Protein 5FR6 (pdb70)

GO terms:
  GO:0005634 nucleus (C, IDA)
  GO:0008270 zinc ion binding (F, IDA)
  GO:0000151 ubiquitin ligase complex (C, IDA)
  GO:0031519 PcG protein complex (C, IDA)
  GO:0035102 PRC1 complex (C, IDA)
  GO:0051443 positive regulation of ubiquitin-protein transferase activity (P, IDA)
  GO:1990841 promoter-specific chromatin binding (F, IDA)
  GO:0005634 nucleus (C, EXP)
  GO:0005737 cytoplasm (C, EXP)
  GO:0045814 negative regulation of gene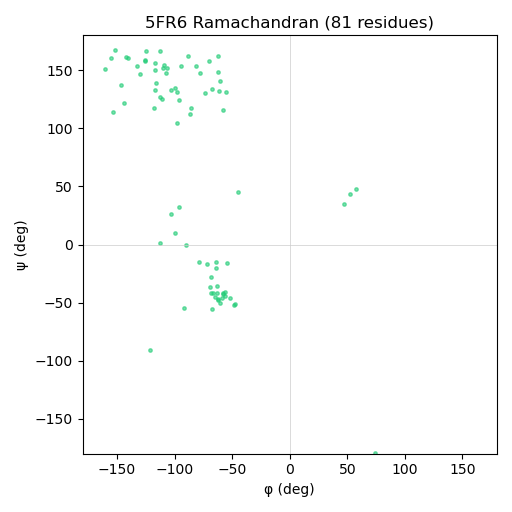 expression, epigenetic (P, IMP)
  GO:0000122 negative regulation of transcription by RNA polymerase II (P, IMP)
  GO:0071535 RING-like zinc finger domain binding (F, IPI)
  GO:0005515 protein binding (F, IPI)
  GO:0007379 segment specification (P, TAS)
  GO:0005654 nucleoplasm (C, TAS)
  GO:0010468 regulation of gene expression (P, IMP)
  GO:0048146 positive regulation of fibroblast proliferation (P, IMP)
  GO:0030097 hemopoiesis (P, IEP)
  GO:0006338 chromatin remodeling (P, IMP)

CATH classification: 3.10.20.90

Solvent-accessible surface area: 5508 Å² total; per-residue (Å²): 111,156,110,110,14,45,0,2,9,56,120,89,145,54,123,36,162,6,78,4,58,40,27,0,84,90,2,56,120,90,6,56,88,150,102,126,22,76,124,84,69,84,2,16,0,0,39,87,129,78,70,11,113,63,150,35,19,1,57,54,0,16,193,79,43,119,58,87,80,131,44,44,0,61,2,61,21,68,49,104,104,51,183

Sequence (83 aa):
DDEIISLSIEFFKRYLRCPAAMTVMHLRKFLRSKMDIPNTFQIDVMYEEEPLKDYYTLMDIAYIYTWRRNGPLPLKYRVRPTC

Nearest PDB structures (foldseek):
  5fr6-assembly1_A-2  TM=1.012E+00  e=1.750E-17  Homo sapiens
  2na1-assembly1_A  TM=1.011E+00  e=1.712E-14  unclassified
  3w1y-assembly2_A  TM=8.041E-01  e=3.728E-05  Trypanosoma brucei brucei TREU927
  2zpn-assembly4_D  TM=8.338E-01  e=1.281E-04  Saccharomyces cerevisiae
  3w1y-assembly2_B-2  TM=8.168E-01  e=1.367E-04  Trypanosoma brucei brucei TREU927

Structure 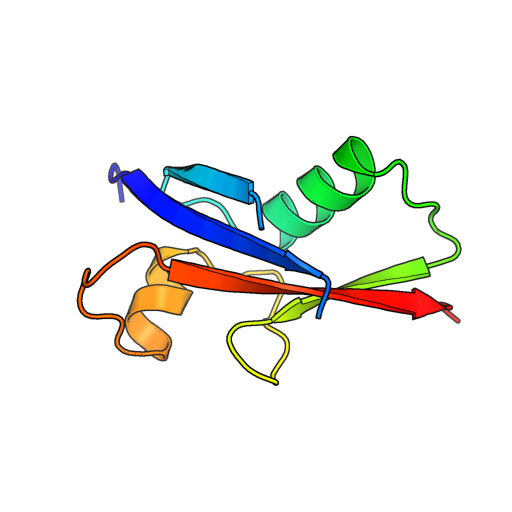(mmCIF, N/CA/C/O backbone):
data_5FR6
#
_entry.id   5FR6
#
_cell.length_a   78.275
_cell.length_b   78.275
_cell.length_c   43.119
_cell.angle_alpha   90.00
_cell.angle_beta   90.00
_cell.angle_gamma   120.00
#
_symmetry.space_group_name_H-M   'P 32 1 2'
#
loop_
_entity.id
_entity.type
_entity.pdbx_description
1 polymer 'POLYCOMB COMPLEX PROTEIN BMI-1'
2 water water
#
loop_
_atom_site.group_PDB
_atom_site.id
_atom_site.type_symbol
_atom_site.label_atom_id
_atom_site.label_alt_id
_atom_site.label_comp_id
_atom_site.label_asym_id
_atom_site.label_entity_id
_atom_site.label_seq_id
_atom_site.pdbx_PDB_ins_code
_atom_site.Cartn_x
_atom_site.Cartn_y
_atom_site.Cartn_z
_atom_site.occupancy
_atom_site.B_iso_or_equiv
_atom_site.auth_seq_id
_atom_site.auth_comp_id
_atom_site.auth_asym_id
_atom_site.auth_atom_id
_atom_site.pdbx_PDB_model_num
ATOM 1 N N . ASP A 1 7 ? -32.192 25.226 -8.100 1.00 85.76 127 ASP A N 1
ATOM 2 C CA . ASP A 1 7 ? -32.977 25.020 -6.832 1.00 72.83 127 ASP A CA 1
ATOM 3 C C . ASP A 1 7 ? -32.602 26.131 -5.886 1.00 70.54 127 ASP A C 1
ATOM 4 O O . ASP A 1 7 ? -31.514 26.706 -5.979 1.00 86.55 127 ASP A O 1
ATOM 9 N N . ASP A 1 8 ? -33.507 26.377 -4.944 1.00 72.78 128 ASP A N 1
ATOM 10 C CA . ASP A 1 8 ? -33.366 27.410 -3.932 1.00 75.42 128 ASP A CA 1
ATOM 11 C C . ASP A 1 8 ? -32.812 26.752 -2.661 1.00 78.98 128 ASP A C 1
ATOM 12 O O . ASP A 1 8 ? -33.120 27.198 -1.548 1.00 80.47 128 ASP A O 1
ATOM 17 N N . GLU A 1 9 ? -31.986 25.713 -2.831 1.00 55.60 129 GLU A N 1
ATOM 18 C CA . GLU A 1 9 ? -31.543 24.873 -1.749 1.00 46.60 129 GLU A CA 1
ATOM 19 C C . GLU A 1 9 ? -30.070 25.126 -1.477 1.00 53.64 129 GLU A C 1
ATOM 20 O O . GLU A 1 9 ? -29.316 25.556 -2.364 1.00 50.26 129 GLU A O 1
ATOM 26 N N . ILE A 1 10 ? -29.697 24.841 -0.229 1.00 55.57 130 ILE A N 1
ATOM 27 C CA . ILE A 1 10 ? -28.378 25.018 0.303 1.00 41.26 130 ILE A CA 1
ATOM 28 C C . ILE A 1 10 ? -27.707 23.666 0.379 1.00 51.68 130 ILE A C 1
ATOM 29 O O . ILE A 1 10 ? -28.247 22.690 0.914 1.00 56.54 130 ILE A O 1
ATOM 34 N N . ILE A 1 11 ? -26.472 23.631 -0.095 1.00 47.47 131 ILE A N 1
ATOM 35 C CA . ILE A 1 11 ? -25.711 22.409 -0.074 1.00 43.21 131 ILE A CA 1
ATOM 36 C C . ILE A 1 11 ? -24.490 22.581 0.817 1.00 41.16 131 ILE A C 1
ATOM 37 O O . ILE A 1 11 ? -23.791 23.568 0.749 1.00 44.14 131 ILE A O 1
ATOM 42 N N . SER A 1 12 ? -24.257 21.615 1.674 1.00 39.74 132 SER A N 1
ATOM 43 C CA . SER A 1 12 ? -23.153 21.697 2.554 1.00 44.41 132 SER A CA 1
ATOM 44 C C . SER A 1 12 ? -22.040 20.848 1.955 1.00 43.59 132 SER A C 1
ATOM 45 O O . SER A 1 12 ? -22.274 19.727 1.548 1.00 47.07 132 SER A O 1
ATOM 48 N N . LEU A 1 13 ? -20.818 21.373 1.945 1.00 40.38 133 LEU A N 1
ATOM 49 C CA . LEU A 1 13 ? -19.698 20.687 1.330 1.00 46.13 133 LEU A CA 1
ATOM 50 C C . LEU A 1 13 ? -18.337 21.012 1.949 1.00 48.25 133 LEU A C 1
ATOM 51 O O . LEU A 1 13 ? -18.235 21.891 2.771 1.00 39.02 133 LEU A O 1
ATOM 56 N N . SER A 1 14 ? -17.328 20.211 1.593 1.00 39.28 134 SER A N 1
ATOM 57 C CA . SER A 1 14 ? -15.970 20.490 1.923 1.00 38.23 134 SER A CA 1
ATOM 58 C C . SER A 1 14 ? -15.093 20.492 0.668 1.00 43.04 134 SER A C 1
ATOM 59 O O . SER A 1 14 ? -15.426 19.913 -0.377 1.00 42.51 134 SER A O 1
ATOM 62 N N . ILE A 1 15 ? -13.965 21.162 0.828 1.00 37.31 135 ILE A N 1
ATOM 63 C CA . ILE A 1 15 ? -13.011 21.435 -0.224 1.00 51.46 135 ILE A CA 1
ATOM 64 C C . ILE A 1 15 ? -11.611 21.365 0.396 1.00 43.75 135 ILE A C 1
ATOM 65 O O . I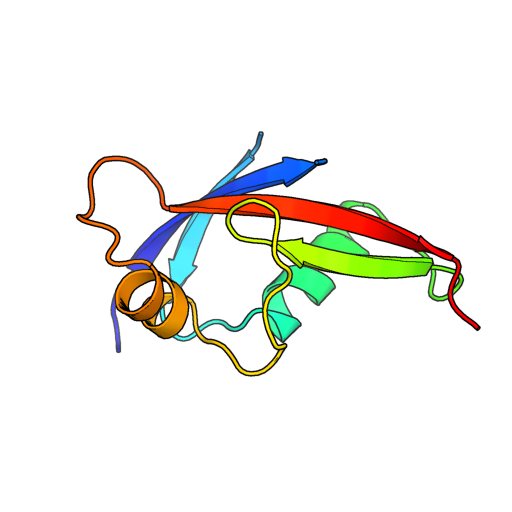LE A 1 15 ? -11.311 22.068 1.348 1.00 55.57 135 ILE A O 1
ATOM 70 N N . GLU A 1 16 ? -10.779 20.481 -0.130 1.00 43.99 136 GLU A N 1
ATOM 71 C CA . GLU A 1 16 ? -9.401 20.360 0.322 1.00 49.26 136 GLU A CA 1
ATOM 72 C C . GLU A 1 16 ? -8.491 20.124 -0.888 1.00 47.95 136 GLU A C 1
ATOM 73 O O . GLU A 1 16 ? -8.938 19.694 -1.945 1.00 47.42 136 GLU A O 1
ATOM 79 N N . PHE A 1 17 ? -7.207 20.387 -0.694 1.00 50.06 137 PHE A N 1
ATOM 80 C CA . PHE A 1 17 ? -6.206 20.192 -1.703 1.00 47.03 137 PHE A CA 1
ATOM 81 C C . PHE A 1 17 ? -5.955 18.713 -1.868 1.00 52.83 137 PHE A C 1
ATOM 82 O O . PHE A 1 17 ? -5.712 18.041 -0.888 1.00 56.20 137 PHE A O 1
ATOM 90 N N . PHE A 1 18 ? -5.984 18.230 -3.109 1.00 54.03 138 PHE A N 1
ATOM 91 C CA . PHE A 1 18 ? -5.763 16.801 -3.439 1.00 75.20 138 PHE A CA 1
ATOM 92 C C . PHE A 1 18 ? -4.585 16.121 -2.732 1.00 59.77 138 PHE A C 1
ATOM 93 O O . PHE A 1 18 ? -3.433 16.461 -2.966 1.00 67.33 138 PHE A O 1
ATOM 101 N N . LYS A 1 41 ? -8.768 20.987 4.617 1.00 86.56 161 LYS A N 1
ATOM 102 C CA . LYS A 1 41 ? -10.213 20.816 4.571 1.00 80.58 161 LYS A CA 1
ATOM 103 C C . LYS A 1 41 ? -10.940 21.991 5.213 1.00 83.93 161 LYS A C 1
ATOM 104 O O . LYS A 1 41 ? -10.822 22.212 6.419 1.00 82.57 161 LYS A O 1
ATOM 110 N N . ARG A 1 42 ? -11.670 22.739 4.384 1.00 75.96 162 ARG A N 1
ATOM 111 C CA . ARG A 1 42 ? -12.516 23.856 4.809 1.00 68.49 162 ARG A CA 1
ATOM 112 C C . ARG A 1 42 ? -13.923 23.457 4.434 1.00 65.37 162 ARG A C 1
ATOM 113 O O . ARG A 1 42 ? -14.078 22.696 3.481 1.00 54.27 162 ARG A O 1
ATOM 115 N N . TYR A 1 43 ? -14.926 23.933 5.191 1.00 60.12 163 TYR A N 1
ATOM 116 C CA . TYR A 1 43 ? -16.352 23.546 5.009 1.00 58.85 163 TYR A CA 1
ATOM 117 C C . TYR A 1 43 ? -17.150 24.696 4.475 1.00 55.23 163 TYR A C 1
ATOM 118 O O . TYR A 1 43 ? -16.839 25.849 4.743 1.00 54.52 163 TYR A O 1
ATOM 127 N N . LEU A 1 44 ? -18.215 24.384 3.747 1.00 44.88 164 LEU A N 1
ATOM 128 C CA . LEU A 1 44 ? -18.968 25.412 3.057 1.00 51.93 164 LEU A CA 1
ATOM 129 C C . LEU A 1 44 ? -20.453 25.104 2.979 1.00 44.78 164 LEU A C 1
ATOM 130 O O . LEU A 1 44 ? -20.852 23.982 2.753 1.00 72.95 16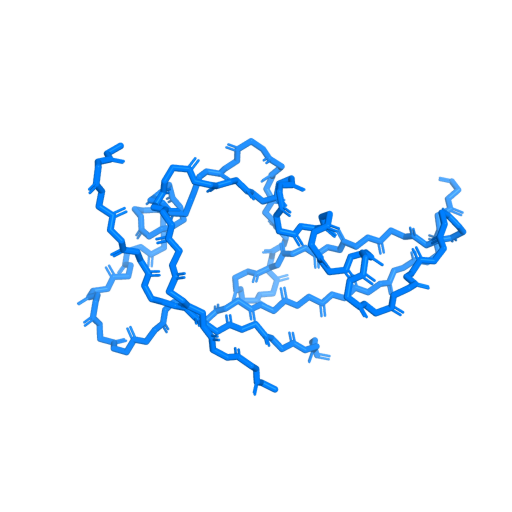4 LEU A O 1
ATOM 135 N N . ARG A 1 45 ? -21.261 26.116 3.215 1.00 56.91 165 ARG A N 1
ATOM 136 C CA . ARG A 1 45 ? -22.686 26.041 3.003 1.00 54.23 165 ARG A CA 1
ATOM 137 C C . ARG A 1 45 ? -22.851 26.959 1.820 1.00 50.27 165 ARG A C 1
ATOM 138 O O . ARG A 1 45 ? -22.383 28.095 1.841 1.00 62.38 165 ARG A O 1
ATOM 146 N N . CYS A 1 46 ? -23.461 26.464 0.758 1.00 48.49 166 CYS A N 1
ATOM 147 C CA . CYS A 1 46 ? -23.545 27.235 -0.475 1.00 47.65 166 CYS A CA 1
ATOM 148 C C . CYS A 1 46 ? -24.878 27.032 -1.144 1.00 38.24 166 CYS A C 1
ATOM 149 O O . CYS A 1 46 ? -25.570 26.060 -0.866 1.00 51.41 166 CYS A O 1
ATOM 152 N N . PRO A 1 47 ? -25.243 27.939 -2.047 1.00 34.36 167 PRO A N 1
ATOM 153 C CA . PRO A 1 47 ? -26.396 27.656 -2.896 1.00 40.53 167 PRO A CA 1
ATOM 154 C C . PRO A 1 47 ? -26.107 26.521 -3.838 1.00 45.95 167 PRO A C 1
ATOM 155 O O . PRO A 1 47 ? -25.035 26.492 -4.475 1.00 56.23 167 PRO A O 1
ATOM 159 N N . ALA A 1 48 ? -27.046 25.589 -3.931 1.00 51.29 168 ALA A N 1
ATOM 160 C CA . ALA A 1 48 ? -26.848 24.399 -4.773 1.00 54.11 168 ALA A CA 1
ATOM 161 C C . ALA A 1 48 ? -26.713 24.732 -6.275 1.00 36.34 168 ALA A C 1
ATOM 162 O O . ALA A 1 48 ? -26.169 23.938 -7.043 1.00 55.62 168 ALA A O 1
ATOM 164 N N . ALA A 1 49 ? -27.196 25.904 -6.667 1.00 44.95 169 ALA A N 1
ATOM 165 C CA . ALA A 1 49 ? -27.109 26.457 -8.037 1.00 49.07 169 ALA A CA 1
ATOM 166 C C . ALA A 1 49 ? -25.724 26.914 -8.469 1.00 45.33 169 ALA A C 1
ATOM 167 O O . ALA A 1 49 ? -25.490 27.131 -9.648 1.00 52.65 169 ALA A O 1
ATOM 169 N N . MET A 1 50 ? -24.828 27.092 -7.517 1.00 47.87 170 MET A N 1
ATOM 170 C CA . MET A 1 50 ? -23.430 27.450 -7.786 1.00 62.08 170 MET A CA 1
ATOM 171 C C . MET A 1 50 ? -22.688 26.375 -8.590 1.00 48.16 170 MET A C 1
ATOM 172 O O . MET A 1 50 ? -22.905 25.201 -8.379 1.00 47.32 170 MET A O 1
ATOM 177 N N . THR A 1 51 ? -21.735 26.796 -9.420 1.00 48.72 171 THR A N 1
ATOM 178 C CA . THR A 1 51 ? -21.075 25.932 -10.377 1.00 42.52 171 THR A CA 1
ATOM 179 C C . THR A 1 51 ? -19.636 25.736 -10.034 1.00 43.03 171 THR A C 1
ATOM 180 O O . THR A 1 51 ? -19.076 26.476 -9.239 1.00 55.77 171 THR A O 1
ATOM 184 N N . VAL A 1 52 ? -19.029 24.748 -10.693 1.00 53.63 172 VAL A N 1
ATOM 185 C CA . VAL A 1 52 ? -17.599 24.452 -10.582 1.00 42.26 172 VAL A CA 1
ATOM 186 C C . VAL A 1 52 ? -16.790 25.685 -10.989 1.00 44.57 172 VAL A C 1
ATOM 187 O O . VAL A 1 52 ? -15.797 26.055 -10.322 1.00 35.24 172 VAL A O 1
ATOM 191 N N . MET A 1 53 ? -17.221 26.336 -12.072 1.00 43.03 173 MET A N 1
ATOM 192 C CA . MET A 1 53 ? -16.598 27.602 -12.486 1.00 42.73 173 MET A CA 1
ATOM 193 C C . MET A 1 53 ? -16.544 28.596 -11.326 1.00 37.95 173 MET A C 1
ATOM 194 O O . MET A 1 53 ? -15.492 29.175 -11.107 1.00 47.00 173 MET A O 1
ATOM 199 N N . HIS A 1 54 ? -17.643 28.772 -10.580 1.00 42.60 174 HIS A N 1
ATOM 200 C CA . HIS A 1 54 ? -17.659 29.673 -9.396 1.00 37.66 174 HIS A CA 1
ATOM 201 C C . HIS A 1 54 ? -16.717 29.243 -8.284 1.00 39.88 174 HIS A C 1
ATOM 202 O O . HIS A 1 54 ? -16.048 30.067 -7.686 1.00 48.35 174 HIS A O 1
ATOM 209 N N . LEU A 1 55 ? -16.657 27.958 -8.002 1.00 39.83 175 LEU A N 1
ATOM 210 C CA . LEU A 1 55 ? -15.748 27.461 -6.984 1.00 35.67 175 LEU A CA 1
ATOM 211 C C . LEU A 1 55 ? -14.306 27.662 -7.344 1.00 41.56 175 LEU A C 1
ATOM 212 O O . LEU A 1 55 ? -13.487 28.052 -6.487 1.00 55.55 175 LEU A O 1
ATOM 217 N N . ARG A 1 56 ? -13.966 27.352 -8.589 1.00 35.06 176 ARG A N 1
ATOM 218 C CA . ARG A 1 56 ? -12.589 27.530 -9.053 1.00 36.33 176 ARG A CA 1
ATOM 219 C C . ARG A 1 56 ? -12.174 28.989 -8.826 1.00 33.19 176 ARG A C 1
ATOM 220 O O . ARG A 1 56 ? -11.070 29.259 -8.402 1.00 38.66 176 ARG A O 1
ATOM 228 N N . LYS A 1 57 ? -13.097 29.912 -9.108 1.00 35.00 177 LYS A N 1
ATOM 229 C CA . LYS A 1 57 ? -12.877 31.345 -8.955 1.00 41.44 177 LYS A CA 1
ATOM 230 C C . LYS A 1 57 ? -12.772 31.752 -7.516 1.00 33.81 177 LYS A C 1
ATOM 231 O O . LYS A 1 57 ? -12.003 32.627 -7.188 1.00 39.51 177 LYS A O 1
ATOM 237 N N . PHE A 1 58 ? -13.550 31.118 -6.674 1.00 36.72 178 PHE A N 1
ATOM 238 C CA . PHE A 1 58 ? -13.438 31.309 -5.265 1.00 43.37 178 PHE A CA 1
ATOM 239 C C . PHE A 1 58 ? -12.058 30.861 -4.785 1.00 47.20 178 PHE A C 1
ATOM 240 O O . PHE A 1 58 ? -11.388 31.586 -4.021 1.00 52.06 178 PHE A O 1
ATOM 248 N N . LEU A 1 59 ? -11.631 29.674 -5.218 1.00 43.90 179 LEU A N 1
ATOM 249 C CA . LEU A 1 59 ? -10.294 29.187 -4.828 1.00 45.47 179 LEU A CA 1
ATOM 250 C C . LEU A 1 59 ? -9.170 30.083 -5.337 1.00 44.73 179 LEU A C 1
ATOM 251 O O . LEU A 1 59 ? -8.267 30.467 -4.584 1.00 40.27 179 LEU A O 1
ATOM 256 N N . ARG A 1 60 ? -9.277 30.438 -6.608 1.00 37.35 180 ARG A N 1
ATOM 257 C CA . ARG A 1 60 ? -8.349 31.350 -7.242 1.00 54.15 180 ARG A CA 1
ATOM 258 C C . ARG A 1 60 ? -8.129 32.583 -6.398 1.00 48.09 180 ARG A C 1
ATOM 259 O O . ARG A 1 60 ? -6.990 32.927 -6.075 1.00 47.74 180 ARG A O 1
ATOM 267 N N . SER A 1 61 ? -9.230 33.219 -6.009 1.00 42.71 181 SER A N 1
ATOM 268 C CA . SER A 1 61 ? -9.164 34.359 -5.081 1.00 40.60 181 SER A CA 1
ATOM 269 C C . SER A 1 61 ? -8.708 34.002 -3.656 1.00 40.68 181 SER A C 1
ATOM 270 O O . SER A 1 61 ? -7.746 34.555 -3.193 1.00 43.78 181 SER A O 1
ATOM 273 N N . LYS A 1 62 ? -9.364 33.068 -2.979 1.00 38.19 182 LYS A N 1
ATOM 274 C CA . LYS A 1 62 ? -8.959 32.699 -1.614 1.00 39.92 182 LYS A CA 1
ATOM 275 C C . LYS A 1 62 ? -7.458 32.468 -1.478 1.00 42.56 182 LYS A C 1
ATOM 276 O O . LYS A 1 62 ? -6.850 33.049 -0.596 1.00 55.99 182 LYS A O 1
ATOM 282 N N . MET A 1 63 ? -6.874 31.636 -2.352 1.00 49.32 183 MET A N 1
ATOM 283 C CA . MET A 1 63 ? -5.436 31.257 -2.287 1.00 43.35 183 MET A CA 1
ATOM 284 C C . MET A 1 63 ? -4.522 32.178 -3.087 1.00 41.96 183 MET A C 1
ATOM 285 O O . MET A 1 63 ? -3.326 31.944 -3.153 1.00 48.42 183 MET A O 1
ATOM 290 N N . ASP A 1 64 ? -5.073 33.187 -3.740 1.00 40.22 184 ASP A N 1
ATOM 291 C CA . ASP A 1 64 ? -4.286 34.065 -4.600 1.00 56.18 184 ASP A CA 1
ATOM 292 C C . ASP A 1 64 ? -3.534 33.325 -5.741 1.00 48.90 184 ASP A C 1
ATOM 293 O O . ASP A 1 64 ? -2.349 33.539 -5.971 1.00 47.49 184 ASP A O 1
ATOM 298 N N . ILE A 1 65 ? -4.241 32.464 -6.450 1.00 45.83 185 ILE A N 1
ATOM 299 C CA . ILE A 1 65 ? -3.616 31.598 -7.441 1.00 62.10 185 ILE A CA 1
ATOM 300 C C . ILE A 1 65 ? -3.486 32.300 -8.787 1.00 51.71 185 ILE A C 1
ATOM 301 O O . ILE A 1 65 ? -4.480 32.599 -9.402 1.00 61.01 185 ILE A O 1
ATOM 306 N N . PRO A 1 66 ? -2.252 32.507 -9.270 1.00 56.59 186 PRO A N 1
ATOM 307 C CA . PRO A 1 66 ? -2.036 33.231 -10.528 1.00 50.20 186 PRO A CA 1
ATOM 308 C C . PRO A 1 66 ? -2.480 32.469 -11.798 1.00 52.92 186 PRO A C 1
ATOM 309 O O . PRO A 1 66 ? -2.584 31.235 -11.796 1.00 51.40 186 PRO A O 1
ATOM 313 N N . ASN A 1 67 ? -2.728 33.217 -12.875 1.00 58.52 187 ASN A N 1
ATOM 314 C CA . ASN A 1 67 ? -3.158 32.642 -14.170 1.00 62.96 187 ASN A CA 1
ATOM 315 C C . ASN A 1 67 ? -2.098 31.743 -14.803 1.00 55.97 187 ASN A C 1
ATOM 316 O O . ASN A 1 67 ? -2.368 30.919 -15.667 1.00 61.09 187 ASN A O 1
ATOM 321 N N . THR A 1 68 ? -0.892 31.861 -14.297 1.00 52.25 188 THR A N 1
ATOM 322 C CA . THR A 1 68 ? 0.154 30.904 -14.560 1.00 53.21 188 THR A CA 1
ATOM 323 C C . THR A 1 68 ? -0.213 29.424 -14.228 1.00 56.1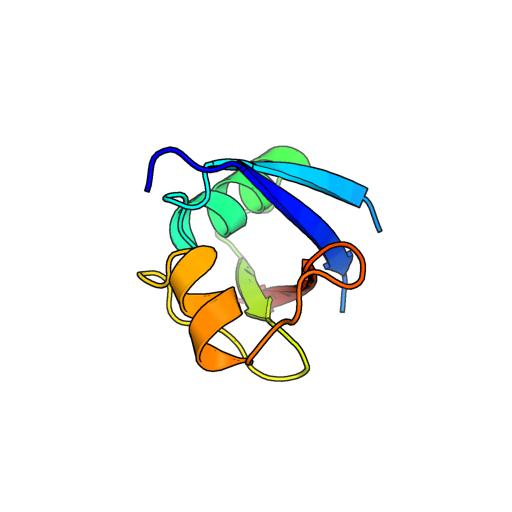9 188 THR A C 1
ATOM 324 O O . THR A 1 68 ? 0.499 28.511 -14.676 1.00 54.09 188 THR A O 1
ATOM 328 N N . PHE A 1 69 ? -1.294 29.192 -13.451 1.00 54.48 189 PHE A N 1
ATOM 329 C CA . PHE A 1 69 ? -1.775 27.835 -13.124 1.00 49.82 189 PHE A CA 1
ATOM 330 C C . PHE A 1 69 ? -3.249 27.606 -13.469 1.00 46.76 189 PHE A C 1
ATOM 331 O O . PHE A 1 69 ? -4.003 28.559 -13.531 1.00 58.54 189 PHE A O 1
ATOM 339 N N . GLN A 1 70 ? -3.633 26.334 -13.643 1.00 37.43 190 GLN A N 1
ATOM 340 C CA . GLN A 1 70 ? -5.026 25.870 -13.782 1.00 40.44 190 GLN A CA 1
ATOM 341 C C . GLN A 1 70 ? -5.462 25.167 -12.515 1.00 37.39 190 GLN A C 1
ATOM 342 O O . GLN A 1 70 ? -4.643 24.557 -11.859 1.00 39.81 190 GLN A O 1
ATOM 348 N N . ILE A 1 71 ? -6.758 25.196 -12.229 1.00 40.27 191 ILE A N 1
ATOM 349 C CA . ILE A 1 71 ? -7.363 24.565 -11.066 1.00 38.77 191 ILE A CA 1
ATOM 350 C C . ILE A 1 71 ? -8.356 23.494 -11.510 1.00 35.94 191 ILE A C 1
ATOM 351 O O . ILE A 1 71 ? -9.395 23.795 -12.095 1.00 43.44 191 ILE A O 1
ATOM 356 N N . ASP A 1 72 ? -8.088 22.259 -11.149 1.00 38.11 192 ASP A N 1
ATOM 357 C CA . ASP A 1 72 ? -9.063 21.216 -11.340 1.00 41.47 192 ASP A CA 1
ATOM 358 C C . ASP A 1 72 ? -9.816 21.026 -10.044 1.00 47.57 192 ASP A C 1
ATOM 359 O O . ASP A 1 72 ? -9.205 20.798 -9.000 1.00 42.51 192 ASP A O 1
ATOM 364 N N . VAL A 1 73 ? -11.136 21.138 -10.123 1.00 42.45 193 VAL A N 1
ATOM 365 C CA . VAL A 1 73 ? -12.014 20.754 -9.048 1.00 41.96 193 VAL A CA 1
ATOM 366 C C . VAL A 1 73 ? -12.532 19.348 -9.349 1.00 40.48 193 VAL A C 1
ATOM 367 O O . VAL A 1 73 ? -13.041 19.091 -10.427 1.00 46.59 193 VAL A O 1
ATOM 371 N N . MET A 1 74 ? -12.438 18.482 -8.343 1.00 42.46 194 MET A N 1
ATOM 372 C CA . MET A 1 74 ? -12.662 17.067 -8.462 1.00 52.95 194 MET A CA 1
ATOM 373 C C . MET A 1 74 ? -13.577 16.540 -7.365 1.00 55.62 194 MET A C 1
ATOM 374 O O . MET A 1 74 ? -13.613 17.068 -6.244 1.00 41.74 194 MET A O 1
ATOM 379 N N . TYR A 1 75 ? -14.263 15.451 -7.675 1.00 54.86 195 TYR A N 1
ATOM 380 C CA . TYR A 1 75 ? -15.094 14.800 -6.697 1.00 70.66 195 TYR A CA 1
ATOM 381 C C . TYR A 1 75 ? -14.260 13.737 -6.014 1.00 72.15 195 TYR A C 1
ATOM 382 O O . TYR A 1 75 ? -14.109 13.747 -4.801 1.00 68.95 195 TYR A O 1
ATOM 391 N N . GLU A 1 76 ? -13.680 12.845 -6.790 1.00 57.16 196 GLU A N 1
ATOM 392 C CA . GLU A 1 76 ? -12.810 11.852 -6.209 1.00 69.38 196 GLU A CA 1
ATOM 393 C C . GLU A 1 76 ? -11.474 12.041 -6.883 1.00 65.72 196 GLU A C 1
ATOM 394 O O . GLU A 1 76 ? -10.675 12.826 -6.434 1.00 65.33 196 GLU A O 1
ATOM 400 N N . GLU A 1 77 ? -11.241 11.338 -7.973 1.00 71.06 197 GLU A N 1
ATOM 401 C CA . GLU A 1 77 ? -10.011 11.503 -8.713 1.00 82.92 197 GLU A CA 1
ATOM 402 C C . GLU A 1 77 ? -10.308 12.109 -10.050 1.00 65.01 197 GLU A C 1
ATOM 403 O O . GLU A 1 77 ? -9.413 12.312 -10.837 1.00 70.19 197 GLU A O 1
ATOM 409 N N . GLU A 1 78 ? -11.568 12.396 -10.312 1.00 63.70 198 GLU A N 1
ATOM 410 C CA . GLU A 1 78 ? -11.929 12.946 -11.595 1.00 92.38 198 GLU A CA 1
ATOM 411 C C . GLU A 1 78 ? -12.416 14.363 -11.608 1.00 75.99 198 GLU A C 1
ATOM 412 O O . GLU A 1 78 ? -13.335 14.719 -10.909 1.00 47.72 198 GLU A O 1
ATOM 418 N N . PRO A 1 79 ? -11.787 15.161 -12.448 1.00 71.43 199 PRO A N 1
ATOM 419 C CA . PRO A 1 79 ? -12.207 16.549 -12.544 1.00 65.99 199 PRO A CA 1
ATOM 420 C C . PRO A 1 79 ? -13.630 16.683 -13.033 1.00 61.28 199 PRO A C 1
ATOM 421 O O . PRO A 1 79 ? -14.188 15.748 -13.621 1.00 59.76 199 PRO A O 1
ATOM 425 N N . LEU A 1 80 ? -14.193 17.857 -12.791 1.00 44.74 200 LEU A N 1
ATOM 426 C CA . LEU A 1 80 ? -15.565 18.118 -13.083 1.00 43.00 200 LEU A CA 1
ATOM 427 C C . LEU A 1 80 ? -15.557 19.190 -14.114 1.00 45.49 200 LEU A C 1
ATOM 428 O O . LEU A 1 80 ? -14.600 19.935 -14.201 1.00 48.53 200 LEU A O 1
ATOM 433 N N . LYS A 1 81 ? -16.635 19.255 -14.885 1.00 47.14 201 LYS A N 1
ATOM 434 C CA . LYS A 1 81 ? -16.762 20.212 -15.965 1.00 48.35 201 LYS A CA 1
ATOM 435 C C . LYS A 1 81 ? -17.183 21.499 -15.293 1.00 42.24 201 LYS A C 1
ATOM 436 O O . LYS A 1 81 ? -17.799 21.485 -14.233 1.00 50.74 201 LYS A O 1
ATOM 442 N N . ASP A 1 82 ? -16.858 22.613 -15.912 1.00 39.81 202 ASP A N 1
ATOM 443 C CA . ASP A 1 82 ? -17.112 23.910 -15.288 1.00 45.61 202 ASP A CA 1
ATOM 444 C C . ASP A 1 82 ? -18.616 24.279 -15.158 1.00 42.59 202 ASP A C 1
ATOM 445 O O . ASP A 1 82 ? -19.023 24.995 -14.238 1.00 40.45 202 ASP A O 1
ATOM 450 N N . TYR A 1 83 ? -19.449 23.765 -16.056 1.00 47.95 203 TYR A N 1
ATOM 451 C CA . TYR A 1 83 ? -20.902 24.075 -16.017 1.00 38.99 203 TYR A CA 1
ATOM 452 C C . TYR A 1 83 ? -21.655 23.256 -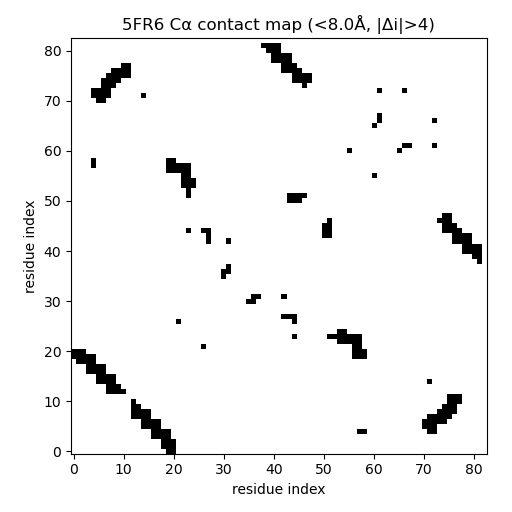14.940 1.00 42.28 203 TYR A C 1
ATOM 453 O O . TYR A 1 83 ? -22.763 23.621 -14.534 1.00 38.30 203 TYR A O 1
ATOM 462 N N . TYR A 1 84 ? -21.054 22.198 -14.414 1.00 46.16 204 TYR A N 1
ATOM 463 C CA . TYR A 1 84 ? -21.734 21.460 -13.355 1.00 46.27 204 TYR A CA 1
ATOM 464 C C . TYR A 1 84 ? -22.136 22.317 -12.158 1.00 47.52 204 TYR A C 1
ATOM 465 O O . TYR A 1 84 ? -21.355 23.086 -11.631 1.00 46.01 204 TYR A O 1
ATOM 474 N N . THR A 1 85 ? -23.378 22.165 -11.753 1.00 48.73 205 THR A N 1
ATOM 475 C CA . THR A 1 85 ? -23.892 22.778 -10.542 1.00 39.93 205 THR A CA 1
ATOM 476 C C . THR A 1 85 ? -23.613 21.808 -9.385 1.00 42.22 205 THR A C 1
ATOM 477 O O . THR A 1 85 ? -23.335 20.622 -9.594 1.00 45.47 205 THR A O 1
ATOM 481 N N . LEU A 1 86 ? -23.654 22.294 -8.156 1.00 37.66 206 LEU A N 1
ATOM 482 C CA . LEU A 1 86 ? -23.446 21.399 -7.021 1.00 33.48 206 LEU A CA 1
ATOM 483 C C . LEU A 1 86 ? -24.534 20.312 -6.926 1.00 38.66 206 LEU A C 1
ATOM 484 O O . LEU A 1 86 ? -24.264 19.163 -6.534 1.00 40.41 206 LEU A O 1
ATOM 489 N N . MET A 1 87 ? -25.772 20.653 -7.275 1.00 39.98 207 MET A N 1
ATOM 490 C CA . MET A 1 87 ? -26.783 19.591 -7.446 1.00 57.85 207 MET A CA 1
ATOM 491 C C . MET A 1 87 ? -26.405 18.530 -8.445 1.00 54.02 207 MET A C 1
ATOM 492 O O . MET A 1 87 ? -26.609 17.364 -8.170 1.00 52.81 207 MET A O 1
ATOM 497 N N . ASP A 1 88 ? -25.879 18.954 -9.598 1.00 44.87 208 ASP A N 1
ATOM 498 C CA . ASP A 1 88 ? -25.552 18.070 -10.683 1.00 37.56 208 ASP A CA 1
ATOM 499 C C . ASP A 1 88 ? -24.563 17.091 -10.086 1.00 34.91 208 ASP A C 1
ATOM 500 O O . ASP A 1 88 ? -24.708 15.880 -10.233 1.00 35.87 208 ASP A O 1
ATOM 505 N N . ILE A 1 89 ? -23.597 17.617 -9.348 1.00 34.58 209 ILE A N 1
ATOM 506 C CA . ILE A 1 89 ? -22.599 16.775 -8.710 1.00 43.69 209 ILE A CA 1
ATOM 507 C C . ILE A 1 89 ? -23.296 15.813 -7.749 1.00 46.78 209 ILE A C 1
ATOM 508 O O . ILE A 1 89 ? -23.067 14.600 -7.799 1.00 44.62 209 ILE A O 1
ATOM 513 N N . ALA A 1 90 ? -24.164 16.323 -6.881 1.00 46.53 210 ALA A N 1
ATOM 514 C CA . ALA A 1 90 ? -24.846 15.410 -5.973 1.00 43.99 210 ALA A CA 1
ATOM 515 C C . ALA A 1 90 ? -25.646 14.305 -6.752 1.00 46.90 210 ALA A C 1
ATOM 516 O O . ALA A 1 90 ? -25.606 13.096 -6.424 1.00 46.90 210 ALA A O 1
ATOM 518 N N . TYR A 1 91 ? -26.324 14.715 -7.822 1.00 46.23 211 TYR A N 1
ATOM 519 C CA . TYR A 1 91 ? -27.067 13.780 -8.674 1.00 37.75 211 TYR A CA 1
ATOM 520 C C . TYR A 1 91 ? -26.165 12.813 -9.432 1.00 42.36 211 TYR A C 1
ATOM 521 O O . TYR A 1 91 ? -26.450 11.628 -9.513 1.00 50.53 211 TYR A O 1
ATOM 530 N N . ILE A 1 92 ? -25.059 13.306 -9.956 1.00 33.86 212 ILE A N 1
ATOM 531 C CA . ILE A 1 92 ? -24.166 12.464 -10.715 1.00 32.45 212 ILE A CA 1
ATOM 532 C C . ILE A 1 92 ? -23.494 11.449 -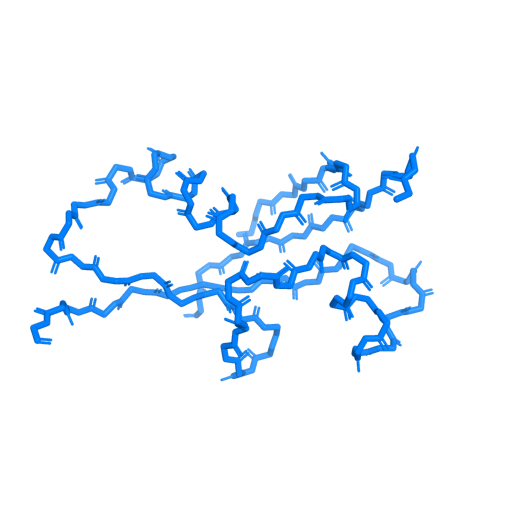9.856 1.00 35.73 212 ILE A C 1
ATOM 533 O O . ILE A 1 92 ? -23.304 10.333 -10.289 1.00 50.67 212 ILE A O 1
ATOM 538 N N . TYR A 1 93 ? -23.057 11.848 -8.668 1.00 47.68 213 TYR A N 1
ATOM 539 C CA . TYR A 1 93 ? -22.308 10.940 -7.781 1.00 52.48 213 TYR A CA 1
ATOM 540 C C . TYR A 1 93 ? -23.165 10.336 -6.687 1.00 60.27 213 TYR A C 1
ATOM 541 O O . TYR A 1 93 ? -22.652 9.663 -5.788 1.00 64.16 213 TYR A O 1
ATOM 550 N N . THR A 1 94 ? -24.475 10.546 -6.801 1.00 53.07 214 THR A N 1
ATOM 551 C CA . THR A 1 94 ? -25.441 9.880 -5.986 1.00 53.24 214 THR A CA 1
ATOM 552 C C . THR A 1 94 ? -25.100 10.044 -4.485 1.00 56.41 214 THR A C 1
ATOM 553 O O . THR A 1 94 ? -25.188 9.118 -3.674 1.00 66.29 214 THR A O 1
ATOM 557 N N . TRP A 1 95 ? -24.725 11.266 -4.146 1.00 51.73 215 TRP A N 1
ATOM 558 C CA . TRP A 1 95 ? -24.550 11.698 -2.766 1.00 66.61 215 TRP A CA 1
ATOM 559 C C . TRP A 1 95 ? -25.867 11.596 -2.011 1.00 77.15 215 TRP A C 1
ATOM 560 O O . TRP A 1 95 ? -26.891 12.102 -2.476 1.00 69.82 215 TRP A O 1
ATOM 571 N N . ARG A 1 96 ? -25.816 10.994 -0.828 1.00 84.16 216 ARG A N 1
ATOM 572 C CA . ARG A 1 96 ? -27.009 10.698 -0.039 1.00 87.73 216 ARG A CA 1
ATOM 573 C C . ARG A 1 96 ? -27.216 11.667 1.143 1.00 82.60 216 ARG A C 1
ATOM 574 O O . ARG A 1 96 ? -27.838 11.289 2.127 1.00 70.92 216 ARG A O 1
ATOM 576 N N . ARG A 1 97 ? -26.713 12.902 1.053 1.00 72.01 217 ARG A N 1
ATOM 577 C CA . ARG A 1 97 ? -26.719 13.843 2.190 1.00 70.53 217 ARG A CA 1
ATOM 578 C C . ARG A 1 97 ? -26.228 13.224 3.515 1.00 66.06 217 ARG A C 1
ATOM 579 O O . ARG A 1 97 ? -26.742 13.538 4.587 1.00 73.68 217 ARG A O 1
ATOM 581 N N . ASN A 1 98 ? -25.260 12.319 3.414 1.00 73.24 218 ASN A N 1
ATOM 582 C CA . ASN A 1 98 ? -24.526 11.814 4.565 1.00 111.56 218 ASN A CA 1
ATOM 583 C C . ASN A 1 98 ? -23.252 12.648 4.576 1.00 110.47 218 ASN A C 1
ATOM 584 O O . ASN A 1 98 ? -22.355 12.451 3.745 1.00 129.99 218 ASN A O 1
ATOM 589 N N . GLY A 1 99 ? -23.193 13.603 5.495 1.00 72.32 219 GLY A N 1
ATOM 590 C CA . GLY A 1 99 ? -22.066 14.508 5.581 1.00 61.09 219 GLY A CA 1
ATOM 591 C C . GLY A 1 99 ? -22.067 15.540 4.478 1.00 70.08 219 GLY A C 1
ATOM 592 O O . GLY A 1 99 ? -22.982 15.574 3.677 1.00 68.59 219 GLY A O 1
ATOM 593 N N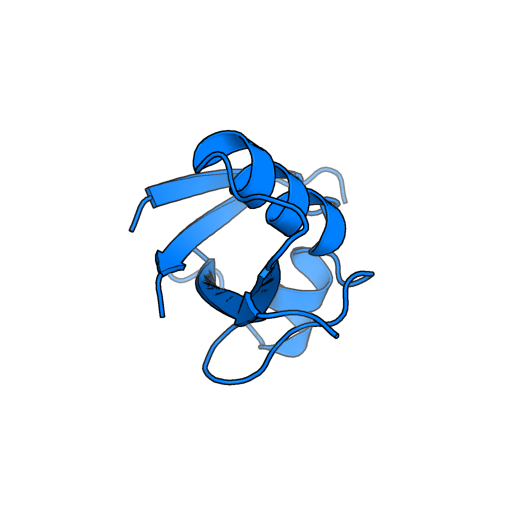 . PRO A 1 100 ? -21.058 16.421 4.464 1.00 69.61 220 PRO A N 1
ATOM 594 C CA . PRO A 1 100 ? -20.924 17.373 3.384 1.00 58.14 220 PRO A CA 1
ATOM 595 C C . PRO A 1 100 ? -20.334 16.739 2.123 1.00 46.77 220 PRO A C 1
ATOM 596 O O . PRO A 1 100 ? -19.505 15.844 2.204 1.00 51.12 220 PRO A O 1
ATOM 600 N N . LEU A 1 101 ? -20.754 17.233 0.970 1.00 50.42 221 LEU A N 1
ATOM 601 C CA . LEU A 1 101 ? -20.221 16.805 -0.313 1.00 46.00 221 LEU A CA 1
ATOM 602 C C . LEU A 1 101 ? -18.710 17.039 -0.340 1.00 48.57 221 LEU A C 1
ATOM 603 O O . LEU A 1 101 ? -18.269 18.172 -0.223 1.00 40.76 221 LEU A O 1
ATOM 608 N N . PRO A 1 102 ? -17.908 15.961 -0.445 1.00 49.06 222 PRO A N 1
ATOM 609 C CA . PRO A 1 102 ? -16.475 16.148 -0.382 1.00 50.41 222 PRO A CA 1
ATOM 610 C C . PRO A 1 102 ? -15.898 16.464 -1.756 1.00 61.47 222 PRO A C 1
ATOM 611 O O . PRO A 1 102 ? -15.919 15.610 -2.653 1.00 54.66 222 PRO A O 1
ATOM 615 N N . LEU A 1 103 ? -15.419 17.701 -1.906 1.00 52.52 223 LEU A N 1
ATOM 616 C CA . LEU A 1 103 ? -14.680 18.118 -3.071 1.00 42.91 223 LEU A CA 1
ATOM 617 C C . LEU A 1 103 ? -13.183 18.324 -2.819 1.00 38.82 223 LEU A C 1
ATOM 618 O O . LEU A 1 103 ? -12.741 18.730 -1.737 1.00 46.27 223 LEU A O 1
ATOM 623 N N . LYS A 1 104 ? -12.408 18.039 -3.850 1.00 38.74 224 LYS A N 1
ATOM 624 C CA . LYS A 1 104 ? -11.001 18.256 -3.814 1.00 49.12 224 LYS A CA 1
ATOM 625 C C . LYS A 1 104 ? -10.556 19.135 -4.975 1.00 54.70 224 LYS A C 1
ATOM 626 O O . LYS A 1 104 ? -11.314 19.422 -5.908 1.00 50.00 224 LYS A O 1
ATOM 632 N N . TYR A 1 105 ? -9.332 19.619 -4.873 1.00 45.92 225 TYR A N 1
ATOM 633 C CA . TYR A 1 105 ? -8.812 20.527 -5.878 1.00 44.59 225 TYR A CA 1
ATOM 634 C C . TYR A 1 105 ? -7.321 20.487 -5.944 1.00 41.21 225 TYR A C 1
ATOM 635 O O . TYR A 1 105 ? -6.635 20.095 -4.996 1.00 45.16 225 TYR A O 1
ATOM 644 N N . ARG A 1 106 ? -6.836 20.965 -7.076 1.00 52.37 226 ARG A N 1
ATOM 645 C CA . ARG A 1 106 ? -5.458 20.766 -7.468 1.00 45.88 226 ARG A CA 1
ATOM 646 C C . ARG A 1 106 ? -5.113 21.804 -8.519 1.00 40.44 226 ARG A C 1
ATOM 647 O O . ARG A 1 106 ? -6.006 22.299 -9.220 1.00 38.12 226 ARG A O 1
ATOM 655 N N . VAL A 1 107 ? -3.831 22.176 -8.549 1.00 43.57 227 VAL A N 1
ATOM 656 C CA . VAL A 1 107 ? -3.276 23.133 -9.508 1.00 43.50 227 VAL A CA 1
ATOM 657 C C . VAL A 1 107 ? -2.227 22.483 -10.431 1.00 58.18 227 VAL A C 1
ATOM 658 O O . VAL A 1 107 ? -1.394 21.672 -9.990 1.00 58.41 227 VAL A O 1
ATOM 662 N N . ARG A 1 108 ? -2.290 22.855 -11.704 1.00 48.40 228 ARG A N 1
ATOM 663 C CA . ARG A 1 108 ? -1.334 22.420 -12.722 1.00 51.64 228 ARG A CA 1
ATOM 664 C C . ARG A 1 108 ? -0.861 23.655 -13.457 1.00 49.52 228 ARG A C 1
ATOM 665 O O . ARG A 1 108 ? -1.652 24.583 -13.614 1.00 58.10 228 ARG A O 1
ATOM 673 N N . PRO A 1 109 ? 0.418 23.681 -13.907 1.00 51.29 229 PRO A N 1
ATOM 674 C CA . PRO A 1 109 ? 0.861 24.774 -14.766 1.00 58.45 229 PRO A CA 1
ATOM 675 C C . PRO A 1 109 ? 0.031 24.778 -16.028 1.00 53.15 229 PRO A C 1
ATOM 676 O O . PRO A 1 109 ? -0.284 23.716 -16.525 1.00 58.94 229 PRO A O 1
ATOM 680 N N . THR A 1 110 ? -0.341 25.948 -16.521 1.00 56.43 230 THR A N 1
ATOM 681 C CA . THR A 1 110 ? -1.047 26.021 -17.802 1.00 74.01 230 THR A CA 1
ATOM 682 C C . THR A 1 110 ? -0.102 26.275 -19.008 1.00 82.72 230 THR A C 1
ATOM 683 O O . THR A 1 110 ? 0.995 26.817 -18.850 1.00 86.32 230 THR A O 1
ATOM 687 N N . CYS A 1 111 ? -0.538 25.832 -20.192 1.00 101.13 231 CYS A N 1
ATOM 688 C CA . CYS A 1 111 ? 0.066 26.166 -21.512 1.00 93.35 231 CYS A CA 1
ATOM 689 C C . CYS A 1 111 ? -0.569 25.305 -22.586 1.00 84.65 231 CYS A C 1
ATOM 690 O O . CYS A 1 111 ? -1.704 24.865 -22.426 1.00 89.84 231 CYS A O 1
#

Foldseek 3Di:
DQDWAWAAEEACGDIDIGGQQDWQLNVQVVCCVVVVPDPQKDKFKDQNPDGDDGNDGNVNVCVVVVPPPPDGRYMYMYIDGDD

Secondary structure (DSSP, 8-state):
---EEEEEEEE--EEEEEETT-BHHHHHHHHHHHTT--TTEEEEEESSSSB--TT-BHHHHHHHHT--SSSSEEEEEEEEE--

Organism: Homo sapiens (NCBI:txid9606)

B-factor: mean 57.69, std 18.31, range [29.26, 132.7]

InterPro domains:
  IPR001841 Zinc finger, RING-type [PF13923] (17-56)
  IPR001841 Zinc finger, RING-type [PS50089] (18-57)
  IPR001841 Zinc finger, RING-type [SM00184] (18-56)
  IPR013083 Zinc finger, RING/FYVE/PHD-type [G3DSA:3.30.40.10] (1-108)
  IPR017907 Zinc finger, RING-type, conserved site [PS00518] (34-43)
  IPR032443 RAWUL domain [PF16207] (162-226)

Radius of gyration: 12.36 Å; Cα contacts (8 Å, |Δi|>4): 143; chains: 1; bounding box: 34×24×27 Å